Protein AF-A0A520HK46-F1 (afdb_monomer)

Solvent-accessible surface area (backbone atoms only — not comparable to full-atom values): 7027 Å² total; per-residue (Å²): 139,92,82,86,89,85,81,92,68,55,72,67,56,48,52,49,49,52,51,51,19,59,67,40,74,47,51,63,73,54,51,53,44,47,72,74,66,42,94,68,83,64,79,82,59,36,60,66,65,50,49,55,53,50,50,54,52,50,51,49,52,51,52,51,53,51,52,50,54,49,51,53,51,51,53,53,53,39,50,77,68,68,75,55,62,66,68,61,51,51,54,48,51,53,56,50,50,55,50,52,51,53,54,52,51,52,55,51,53,52,54,50,52,52,48,71,72,77,105

Foldseek 3Di:
DPDDDDDDDDPVRVVVLVVVCVQLVHDSVVVVCCVPPVPDDPPSHNLVVVVVVLVVVVVVLVVVVVVLVVVVVVLVVCVVVVNDDPVVSVVVVVVSVVVVVVSVVVVVVSVVVNVVSVD

Sequence (119 aa):
REHLLKAKLTEEEHQQVLTLARQLGITRTELIRSRLLSPHGQVVINTTELLVSLDSIGAELGRSGNNINQLARHANILNKRGILDGEVISAFNLHFTGYLEQHTEIQKIMRQLIRLMTG

pLDDT: mean 79.7, std 9.58, range [47.44, 96.31]

Radius of gyration: 24.96 Å; Cα contacts (8 Å, |Δi|>4): 37; chains: 1; bounding box: 55×29×62 Å

Structure (mmCIF, N/CA/C/O backbone):
data_AF-A0A520HK46-F1
#
_entry.id   AF-A0A520HK46-F1
#
loop_
_atom_site.group_PDB
_atom_site.id
_atom_site.type_symbol
_atom_site.label_atom_id
_atom_site.label_alt_id
_atom_site.label_comp_id
_atom_site.label_asym_id
_atom_site.label_entity_id
_atom_site.label_seq_id
_atom_site.pdbx_PDB_ins_code
_atom_site.Cartn_x
_atom_site.Cartn_y
_atom_site.Cartn_z
_atom_site.occupancy
_atom_site.B_iso_or_equiv
_atom_site.auth_seq_id
_atom_site.auth_comp_id
_atom_site.auth_asym_id
_atom_site.auth_atom_id
_atom_site.pdbx_PDB_model_num
ATOM 1 N N . ARG A 1 1 ? 21.101 14.640 -27.058 1.00 58.34 1 ARG A N 1
ATOM 2 C CA . ARG A 1 1 ? 21.963 13.455 -26.804 1.00 58.34 1 ARG A CA 1
ATOM 3 C C . ARG A 1 1 ? 22.942 13.373 -27.965 1.00 58.34 1 ARG A C 1
ATOM 5 O O . ARG A 1 1 ? 22.459 13.274 -29.081 1.00 58.34 1 ARG A O 1
ATOM 12 N N . GLU A 1 2 ? 24.249 13.470 -27.709 1.00 81.19 2 GLU A N 1
ATOM 13 C CA . GLU A 1 2 ? 25.262 13.727 -28.757 1.00 81.19 2 GLU A CA 1
ATOM 14 C C . GLU A 1 2 ? 26.243 12.565 -28.994 1.00 81.19 2 GLU A C 1
ATOM 16 O O . GLU A 1 2 ? 26.871 12.497 -30.045 1.00 81.19 2 GLU A O 1
ATOM 21 N N . HIS A 1 3 ? 26.328 11.602 -28.069 1.00 82.88 3 HIS A N 1
ATOM 22 C CA . HIS A 1 3 ? 27.244 10.459 -28.161 1.00 82.88 3 HIS A CA 1
ATOM 23 C C . HIS A 1 3 ? 26.492 9.122 -28.211 1.00 82.88 3 HIS A C 1
ATOM 25 O O . HIS A 1 3 ? 25.451 8.958 -27.567 1.00 82.88 3 HIS A O 1
ATOM 31 N N . LEU A 1 4 ? 27.035 8.161 -28.967 1.00 84.88 4 LEU A N 1
ATOM 32 C CA . LEU A 1 4 ? 26.466 6.828 -29.177 1.00 84.88 4 LEU A CA 1
ATOM 33 C C . LEU A 1 4 ? 27.376 5.746 -28.583 1.00 84.88 4 LEU A C 1
ATOM 35 O O . LEU A 1 4 ? 28.569 5.711 -28.871 1.00 84.88 4 LEU A O 1
ATOM 39 N N . LEU A 1 5 ? 26.788 4.827 -27.816 1.00 81.81 5 LEU A N 1
ATOM 40 C CA . LEU A 1 5 ? 27.461 3.652 -27.261 1.00 81.81 5 LEU A CA 1
ATOM 41 C C . LEU A 1 5 ? 27.041 2.401 -28.049 1.00 81.81 5 LEU A C 1
ATOM 43 O O . LEU A 1 5 ? 25.847 2.155 -28.219 1.00 81.81 5 LEU A O 1
ATOM 47 N N . LYS A 1 6 ? 28.012 1.625 -28.547 1.00 87.62 6 LYS A N 1
ATOM 48 C CA . LYS A 1 6 ? 27.786 0.366 -29.278 1.00 87.62 6 LYS A CA 1
ATOM 49 C C . LYS A 1 6 ? 28.530 -0.773 -28.584 1.00 87.62 6 LYS A C 1
ATOM 51 O O . LYS A 1 6 ? 29.700 -0.620 -28.255 1.00 87.62 6 LYS A O 1
ATOM 56 N N . ALA A 1 7 ? 27.868 -1.915 -28.433 1.00 86.50 7 ALA A N 1
ATOM 57 C CA . ALA A 1 7 ? 28.462 -3.163 -27.966 1.00 86.50 7 ALA A CA 1
ATOM 58 C C . ALA A 1 7 ? 28.000 -4.304 -28.880 1.00 86.50 7 ALA A C 1
ATOM 60 O O . ALA A 1 7 ? 26.859 -4.295 -29.346 1.00 86.50 7 ALA A O 1
ATOM 61 N N . LYS A 1 8 ? 28.892 -5.255 -29.168 1.00 92.19 8 LYS A N 1
ATOM 62 C CA . LYS A 1 8 ? 28.517 -6.515 -29.819 1.00 92.19 8 LYS A CA 1
ATOM 63 C C . LYS A 1 8 ? 28.069 -7.484 -28.730 1.00 92.19 8 LYS A C 1
ATOM 65 O O . LYS A 1 8 ? 28.743 -7.576 -27.712 1.00 92.19 8 LYS A O 1
ATOM 70 N N . LEU A 1 9 ? 26.949 -8.155 -28.964 1.00 91.31 9 LEU A N 1
ATOM 71 C CA . LEU A 1 9 ? 26.346 -9.125 -28.054 1.00 91.31 9 LEU A CA 1
ATOM 72 C C . LEU A 1 9 ? 26.227 -10.457 -28.792 1.00 91.31 9 LEU A C 1
ATOM 74 O O . LEU A 1 9 ? 26.021 -10.465 -30.011 1.00 91.31 9 LEU A O 1
ATOM 78 N N . THR A 1 10 ? 26.332 -11.564 -28.070 1.00 96.31 10 THR A N 1
ATOM 79 C CA . THR A 1 10 ? 25.842 -12.859 -28.553 1.00 96.31 10 THR A CA 1
ATOM 80 C C . THR A 1 10 ? 24.310 -12.851 -28.606 1.00 96.31 10 THR A C 1
ATOM 82 O O . THR A 1 10 ? 23.657 -11.976 -28.029 1.00 96.31 10 THR A O 1
ATOM 85 N N . GLU A 1 11 ? 23.709 -13.823 -29.297 1.00 93.81 11 GLU A N 1
ATOM 86 C CA . GLU A 1 11 ? 22.243 -13.938 -29.344 1.00 93.81 11 GLU A CA 1
ATOM 87 C C . GLU A 1 11 ? 21.650 -14.149 -27.940 1.00 93.81 11 GLU A C 1
ATOM 89 O O . GLU A 1 11 ? 20.641 -13.541 -27.586 1.00 93.81 11 GLU A O 1
ATOM 94 N N . GLU A 1 12 ? 22.324 -14.940 -27.100 1.00 94.38 12 GLU A N 1
ATOM 95 C CA . GLU A 1 12 ? 21.919 -15.183 -25.713 1.00 94.38 12 GLU A CA 1
ATOM 96 C C . GLU A 1 12 ? 21.951 -13.898 -24.878 1.00 94.38 12 GLU A C 1
ATOM 98 O O . GLU A 1 12 ? 20.976 -13.576 -24.197 1.00 94.38 12 GLU A O 1
ATOM 103 N N . GLU A 1 13 ? 23.031 -13.120 -24.968 1.00 89.75 13 GLU A N 1
ATOM 104 C CA . GLU A 1 13 ? 23.160 -11.839 -24.265 1.00 89.75 13 GLU A CA 1
ATOM 105 C C . GLU A 1 13 ? 22.109 -10.829 -24.746 1.00 89.75 13 GLU A C 1
ATOM 107 O O . GLU A 1 13 ? 21.486 -10.126 -23.946 1.00 89.75 13 GLU A O 1
ATOM 112 N N . HIS A 1 14 ? 21.855 -10.775 -26.056 1.00 90.81 14 HIS A N 1
ATOM 113 C CA . HIS A 1 14 ? 20.819 -9.918 -26.624 1.00 90.81 14 HIS A CA 1
ATOM 114 C C . HIS A 1 14 ? 19.421 -10.306 -26.115 1.00 90.81 14 HIS A C 1
ATOM 116 O O . HIS A 1 14 ? 18.635 -9.433 -25.725 1.00 90.81 14 HIS A O 1
ATOM 122 N N . GLN A 1 15 ? 19.128 -11.605 -26.043 1.00 92.31 15 GLN A N 1
ATOM 123 C CA . GLN A 1 15 ? 17.859 -12.112 -25.537 1.00 92.31 15 GLN A CA 1
ATOM 124 C C . GLN A 1 15 ? 17.687 -11.854 -24.034 1.00 92.31 15 GLN A C 1
ATOM 126 O O . GLN A 1 15 ? 16.586 -11.510 -23.592 1.00 92.31 15 GLN A O 1
ATOM 131 N N . GLN A 1 16 ? 18.759 -11.944 -23.244 1.00 88.50 16 GLN A N 1
ATOM 132 C CA . GLN A 1 16 ? 18.749 -11.570 -21.827 1.00 88.50 16 GLN A CA 1
ATOM 133 C C . GLN A 1 16 ? 18.415 -10.086 -21.642 1.00 88.50 16 GLN A C 1
ATOM 135 O O . GLN A 1 16 ? 17.542 -9.750 -20.841 1.00 88.50 16 GLN A O 1
ATOM 140 N N . VAL A 1 17 ? 19.036 -9.195 -22.425 1.00 88.06 17 VAL A N 1
ATOM 141 C CA . VAL A 1 17 ? 18.753 -7.749 -22.388 1.00 88.06 17 VAL A CA 1
ATOM 142 C C . VAL A 1 17 ? 17.293 -7.460 -22.744 1.00 88.06 17 VAL A C 1
ATOM 144 O O . VAL A 1 17 ? 16.647 -6.653 -22.075 1.00 88.06 17 VAL A O 1
ATOM 147 N N . LEU A 1 18 ? 16.752 -8.117 -23.774 1.00 88.94 18 LEU A N 1
ATOM 148 C CA . LEU A 1 18 ? 15.349 -7.972 -24.178 1.00 88.94 18 LEU A CA 1
ATOM 149 C C . LEU A 1 18 ? 14.379 -8.468 -23.107 1.00 88.94 18 LEU A C 1
ATOM 151 O O . LEU A 1 18 ? 13.387 -7.799 -22.815 1.00 88.94 18 LEU A O 1
ATOM 155 N N . THR A 1 19 ? 14.668 -9.629 -22.524 1.00 88.94 19 THR A N 1
ATOM 156 C CA . THR A 1 19 ? 13.836 -10.237 -21.484 1.00 88.94 19 THR A CA 1
ATOM 157 C C . THR A 1 19 ? 13.809 -9.353 -20.247 1.00 88.94 19 THR A C 1
ATOM 159 O O . THR A 1 19 ? 12.732 -9.028 -19.755 1.00 88.94 19 THR A O 1
ATOM 162 N N . LEU A 1 20 ? 14.976 -8.883 -19.807 1.00 83.25 20 LEU A N 1
ATOM 163 C CA . LEU A 1 20 ? 15.102 -8.002 -18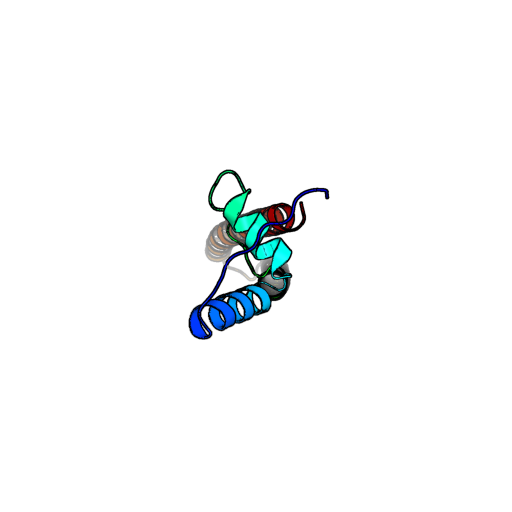.654 1.00 83.25 20 LEU A CA 1
ATOM 164 C C . LEU A 1 20 ? 14.407 -6.655 -18.898 1.00 83.25 20 LEU A C 1
ATOM 166 O O . LEU A 1 20 ? 13.653 -6.193 -18.051 1.00 83.25 20 LEU A O 1
ATOM 170 N N . ALA A 1 21 ? 14.583 -6.045 -20.074 1.00 84.38 21 ALA A N 1
ATOM 171 C CA . ALA A 1 21 ? 13.888 -4.807 -20.433 1.00 84.38 21 ALA A CA 1
ATOM 172 C C . ALA A 1 21 ? 12.358 -4.977 -20.403 1.00 84.38 21 ALA A C 1
ATOM 174 O O . ALA A 1 21 ? 11.653 -4.134 -19.850 1.00 84.38 21 ALA A O 1
ATOM 175 N N . ARG A 1 22 ? 11.849 -6.099 -20.934 1.00 85.19 22 ARG A N 1
ATOM 176 C CA . ARG A 1 22 ? 10.417 -6.430 -20.918 1.00 85.19 22 ARG A CA 1
ATOM 177 C C . ARG A 1 22 ? 9.897 -6.651 -19.499 1.00 85.19 22 ARG A C 1
ATOM 179 O O . ARG A 1 22 ? 8.864 -6.088 -19.161 1.00 85.19 22 ARG A O 1
ATOM 186 N N . GLN A 1 23 ? 10.603 -7.434 -18.684 1.00 79.88 23 GLN A N 1
ATOM 187 C CA . GLN A 1 23 ? 10.232 -7.697 -17.288 1.00 79.88 23 GLN A CA 1
ATOM 188 C C . GLN A 1 23 ? 10.164 -6.416 -16.461 1.00 79.88 23 GLN A C 1
ATOM 190 O O . GLN A 1 23 ? 9.338 -6.309 -15.568 1.00 79.88 23 GLN A O 1
ATOM 195 N N . LEU A 1 24 ? 11.025 -5.450 -16.765 1.00 76.75 24 LEU A N 1
ATOM 196 C CA . LEU A 1 24 ? 11.110 -4.177 -16.060 1.00 76.75 24 LEU A CA 1
ATOM 197 C C . LEU A 1 24 ? 10.193 -3.095 -16.644 1.00 76.75 24 LEU A C 1
ATOM 199 O O . LEU A 1 24 ? 10.115 -2.010 -16.078 1.00 76.75 24 LEU A O 1
ATOM 203 N N . GLY A 1 25 ? 9.523 -3.363 -17.770 1.00 78.44 25 GLY A N 1
ATOM 204 C CA . GLY A 1 25 ? 8.639 -2.405 -18.436 1.00 78.44 25 GLY A CA 1
ATOM 205 C C . GLY A 1 25 ? 9.351 -1.179 -19.025 1.00 78.44 25 GLY A C 1
ATOM 206 O O . GLY A 1 25 ? 8.707 -0.158 -19.243 1.00 78.44 25 GLY A O 1
ATOM 207 N N . ILE A 1 26 ? 10.661 -1.254 -19.283 1.00 81.81 26 ILE A N 1
ATOM 208 C CA . ILE A 1 26 ? 11.472 -0.127 -19.778 1.00 81.81 26 ILE A CA 1
ATOM 209 C C . ILE A 1 26 ? 12.132 -0.440 -21.121 1.00 81.81 26 ILE A C 1
ATOM 211 O O . ILE A 1 26 ? 12.267 -1.593 -21.534 1.00 81.81 26 ILE A O 1
ATOM 215 N N . THR A 1 27 ? 12.596 0.589 -21.829 1.00 85.81 27 THR A N 1
ATOM 216 C CA . THR A 1 27 ? 13.322 0.392 -23.088 1.00 85.81 27 THR A CA 1
ATOM 217 C C . THR A 1 27 ? 14.743 -0.126 -22.850 1.00 85.81 27 THR A C 1
ATOM 219 O O . THR A 1 27 ? 15.379 0.160 -21.835 1.00 85.81 27 THR A O 1
ATOM 222 N N . ARG A 1 28 ? 15.317 -0.817 -23.847 1.00 86.50 28 ARG A N 1
ATOM 223 C CA . ARG A 1 28 ? 16.731 -1.252 -23.823 1.00 86.50 28 ARG A CA 1
ATOM 224 C C . ARG A 1 28 ? 17.691 -0.095 -23.520 1.00 86.50 28 ARG A C 1
ATOM 226 O O . ARG A 1 28 ? 18.643 -0.245 -22.764 1.00 86.50 28 ARG A O 1
ATOM 233 N N . THR A 1 29 ? 17.427 1.076 -24.093 1.00 85.56 29 THR A N 1
ATOM 234 C CA . THR A 1 29 ? 18.265 2.269 -23.926 1.00 85.56 29 THR A CA 1
ATOM 235 C C . THR A 1 29 ? 18.155 2.865 -22.521 1.00 85.56 29 THR A C 1
ATOM 237 O O . THR A 1 29 ? 19.106 3.492 -22.056 1.00 85.56 29 THR A O 1
ATOM 240 N N . GLU A 1 30 ? 17.003 2.735 -21.862 1.00 81.56 30 GLU A N 1
ATOM 241 C CA . GLU A 1 30 ? 16.823 3.109 -20.453 1.00 81.56 30 GLU A CA 1
ATOM 242 C C . GLU A 1 30 ? 17.498 2.106 -19.531 1.00 81.56 30 GLU A C 1
ATOM 244 O O . GLU A 1 30 ? 18.222 2.536 -18.644 1.00 81.56 30 GLU A O 1
ATOM 249 N N . LEU A 1 31 ? 17.365 0.805 -19.803 1.00 85.56 31 LEU A N 1
ATOM 250 C CA . LEU A 1 31 ? 18.034 -0.259 -19.052 1.00 85.56 31 LEU A CA 1
ATOM 251 C C . LEU A 1 31 ? 19.560 -0.098 -19.072 1.00 85.56 31 LEU A C 1
ATOM 253 O O . LEU A 1 31 ? 20.211 -0.180 -18.035 1.00 85.56 31 LEU A O 1
ATOM 257 N N . ILE A 1 32 ? 20.136 0.167 -20.248 1.00 84.81 32 ILE A N 1
ATOM 258 C CA . ILE A 1 32 ? 21.582 0.379 -20.396 1.00 84.81 32 ILE A CA 1
ATOM 259 C C . ILE A 1 32 ? 22.020 1.636 -19.637 1.00 84.81 32 ILE A C 1
ATOM 261 O O . ILE A 1 32 ? 23.035 1.617 -18.946 1.00 84.81 32 ILE A O 1
ATOM 265 N N . ARG A 1 33 ? 21.260 2.733 -19.729 1.00 81.38 33 ARG A N 1
ATOM 266 C CA . ARG A 1 33 ? 21.618 3.978 -19.036 1.00 81.38 33 ARG A CA 1
ATOM 267 C C . ARG A 1 33 ? 21.449 3.881 -17.524 1.00 81.38 33 ARG A C 1
ATOM 269 O O . ARG A 1 33 ? 22.335 4.353 -16.826 1.00 81.38 33 ARG A O 1
ATOM 276 N N . SER A 1 34 ? 20.388 3.255 -17.020 1.00 77.88 34 SER A N 1
ATOM 277 C CA . SER A 1 34 ? 20.206 3.060 -15.577 1.00 77.88 34 SER A CA 1
ATOM 278 C C . SER A 1 34 ? 21.285 2.146 -15.000 1.00 77.88 34 SER A C 1
ATOM 280 O O . SER A 1 34 ? 21.856 2.444 -13.958 1.00 77.88 34 SER A O 1
ATOM 282 N N . ARG A 1 35 ? 21.661 1.074 -15.705 1.00 80.06 35 ARG A N 1
ATOM 283 C CA . ARG A 1 35 ? 22.733 0.177 -15.251 1.00 80.06 35 ARG A CA 1
ATOM 284 C C . ARG A 1 35 ? 24.125 0.809 -15.288 1.00 80.06 35 ARG A C 1
ATOM 286 O O . ARG A 1 35 ? 24.921 0.502 -14.410 1.00 80.06 35 ARG A O 1
ATOM 293 N N . LEU A 1 36 ? 24.427 1.646 -16.285 1.00 78.19 36 LEU A N 1
ATOM 294 C CA . LEU A 1 36 ? 25.768 2.221 -16.470 1.00 78.19 36 LEU A CA 1
ATOM 295 C C . LEU A 1 36 ? 25.981 3.572 -15.777 1.00 78.19 36 LEU A C 1
ATOM 297 O O . LEU A 1 36 ? 27.122 3.912 -15.481 1.00 78.19 36 LEU A O 1
ATOM 301 N N . LEU A 1 37 ? 24.925 4.366 -15.578 1.00 76.69 37 LEU A N 1
ATOM 302 C CA . LEU A 1 37 ? 25.038 5.760 -15.131 1.00 76.69 37 LEU A CA 1
ATOM 303 C C . LEU A 1 37 ? 24.381 6.030 -13.772 1.00 76.69 37 LEU A C 1
ATOM 305 O O . LEU A 1 37 ? 24.595 7.110 -13.223 1.00 76.69 37 LEU A O 1
ATOM 309 N N . SER A 1 38 ? 23.590 5.106 -13.215 1.00 66.81 38 SER A N 1
ATOM 310 C CA . SER A 1 38 ? 23.018 5.318 -11.881 1.00 66.81 38 SER A CA 1
ATOM 311 C C . SER A 1 38 ? 24.108 5.141 -10.813 1.00 66.81 38 SER A C 1
ATOM 313 O O . SER A 1 38 ? 24.721 4.074 -10.762 1.00 66.81 38 SER A O 1
ATOM 315 N N . PRO A 1 39 ? 24.349 6.136 -9.931 1.00 52.19 39 PRO A N 1
ATOM 316 C CA . PRO A 1 39 ? 25.525 6.150 -9.059 1.00 52.19 39 PRO A CA 1
ATOM 317 C C . PRO A 1 39 ? 25.656 4.959 -8.106 1.00 52.19 39 PRO A C 1
ATOM 319 O O . PRO A 1 39 ? 26.761 4.667 -7.682 1.00 52.19 39 PRO A O 1
ATOM 322 N N . HIS A 1 40 ? 24.576 4.263 -7.758 1.00 47.44 40 HIS A N 1
ATOM 323 C CA . HIS A 1 40 ? 24.616 3.099 -6.874 1.00 47.44 40 HIS A CA 1
ATOM 324 C C . HIS A 1 40 ? 23.467 2.156 -7.240 1.00 47.44 40 HIS A C 1
ATOM 326 O O . HIS A 1 40 ? 22.340 2.391 -6.818 1.00 47.44 40 HIS A O 1
ATOM 332 N N . GLY A 1 41 ? 23.740 1.125 -8.051 1.00 50.69 41 GLY A N 1
ATOM 333 C CA . GLY A 1 41 ? 22.930 -0.100 -8.159 1.00 50.69 41 GLY A CA 1
ATOM 334 C C . GLY A 1 41 ? 21.410 0.079 -8.125 1.00 50.69 41 GLY A C 1
ATOM 335 O O . GLY A 1 41 ? 20.744 -0.652 -7.397 1.00 50.69 41 GLY A O 1
ATOM 336 N N . GLN A 1 42 ? 20.869 1.057 -8.860 1.00 52.41 42 GLN A N 1
ATOM 337 C CA . GLN A 1 42 ? 19.447 1.383 -8.798 1.00 52.41 42 GLN A CA 1
ATOM 338 C C . GLN A 1 42 ? 18.657 0.146 -9.228 1.00 52.41 42 GLN A C 1
ATOM 340 O O . GLN A 1 42 ? 18.751 -0.299 -10.376 1.00 52.41 42 GLN A O 1
ATOM 345 N N . VAL A 1 43 ? 17.951 -0.459 -8.270 1.00 53.78 43 VAL A N 1
ATOM 346 C CA . VAL A 1 43 ? 17.114 -1.628 -8.513 1.00 53.78 43 VAL A CA 1
ATOM 347 C C . VAL A 1 43 ? 16.040 -1.169 -9.482 1.00 53.78 43 VAL A C 1
ATOM 349 O O . VAL A 1 43 ? 15.159 -0.389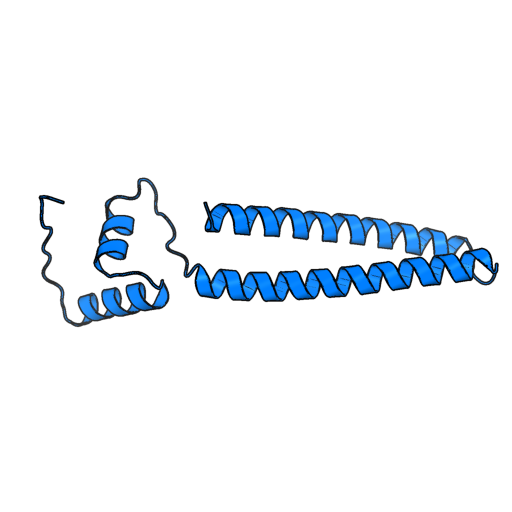 -9.128 1.00 53.78 43 VAL A O 1
ATOM 352 N N . VAL A 1 44 ? 16.148 -1.602 -10.733 1.00 55.28 44 VAL A N 1
ATOM 353 C CA . VAL A 1 44 ? 15.048 -1.434 -11.667 1.00 55.28 44 VAL A CA 1
ATOM 354 C C . VAL A 1 44 ? 13.993 -2.428 -11.202 1.00 55.28 44 VAL A C 1
ATOM 356 O O . VAL A 1 44 ? 14.218 -3.635 -11.240 1.00 55.28 44 VAL A O 1
ATOM 359 N N . ILE A 1 45 ? 12.898 -1.916 -10.661 1.00 61.97 45 ILE A N 1
ATOM 360 C CA . ILE A 1 45 ? 11.745 -2.702 -10.232 1.00 61.97 45 ILE A CA 1
ATOM 361 C C . ILE A 1 45 ? 10.678 -2.510 -11.303 1.00 61.97 45 ILE A C 1
ATOM 363 O O . ILE A 1 45 ? 10.511 -1.394 -11.798 1.00 61.97 45 ILE A O 1
ATOM 367 N N . ASN A 1 46 ? 9.946 -3.569 -11.654 1.00 68.62 46 ASN A N 1
ATOM 368 C CA . ASN A 1 46 ? 8.703 -3.409 -12.400 1.00 68.62 46 ASN A CA 1
ATOM 369 C C . ASN A 1 46 ? 7.704 -2.662 -11.507 1.00 68.62 46 ASN A C 1
ATOM 371 O O . ASN A 1 46 ? 6.989 -3.252 -10.696 1.00 68.62 46 ASN A O 1
ATOM 375 N N . THR A 1 47 ? 7.701 -1.339 -11.618 1.00 68.94 47 THR A N 1
ATOM 376 C CA . THR A 1 47 ? 6.865 -0.460 -10.804 1.00 68.94 47 THR A CA 1
ATOM 377 C C . THR A 1 47 ? 5.386 -0.718 -11.045 1.00 68.94 47 THR A C 1
ATOM 379 O O . THR A 1 47 ? 4.604 -0.558 -10.120 1.00 68.94 47 THR A O 1
ATOM 382 N N . THR A 1 48 ? 4.995 -1.183 -12.235 1.00 71.06 48 THR A N 1
ATOM 383 C CA . THR A 1 48 ? 3.588 -1.454 -12.559 1.00 71.06 48 THR A CA 1
ATOM 384 C C . THR A 1 48 ? 3.070 -2.682 -11.812 1.00 71.06 48 THR A C 1
ATOM 386 O O . THR A 1 48 ? 2.064 -2.587 -11.115 1.00 71.06 48 THR A O 1
ATOM 389 N N . GLU A 1 49 ? 3.767 -3.818 -11.888 1.00 71.06 49 GLU A N 1
ATOM 390 C CA . GLU A 1 49 ? 3.369 -5.036 -11.161 1.00 71.06 49 GLU A CA 1
ATOM 391 C C . GLU A 1 49 ? 3.440 -4.853 -9.642 1.00 71.06 49 GLU A C 1
ATOM 393 O O . GLU A 1 49 ? 2.573 -5.335 -8.904 1.00 71.06 49 GLU A O 1
ATOM 398 N N . LEU A 1 50 ? 4.444 -4.109 -9.168 1.00 74.62 50 LEU A N 1
ATOM 399 C CA . LEU A 1 50 ? 4.556 -3.780 -7.755 1.00 74.62 50 LEU A CA 1
ATOM 400 C C . LEU A 1 50 ? 3.396 -2.884 -7.298 1.00 74.62 50 LEU A C 1
ATOM 402 O O . LEU A 1 50 ? 2.789 -3.184 -6.275 1.00 74.62 50 LEU A O 1
ATOM 406 N N . LEU A 1 51 ? 3.032 -1.842 -8.055 1.00 75.44 51 LEU A N 1
ATOM 407 C CA . LEU A 1 51 ? 1.883 -0.987 -7.727 1.00 75.44 51 LEU A CA 1
ATOM 408 C C . LEU A 1 51 ? 0.576 -1.783 -7.680 1.00 75.44 51 LEU A C 1
ATOM 410 O O . LEU A 1 51 ? -0.174 -1.641 -6.722 1.00 75.44 51 LEU A O 1
ATOM 414 N N . VAL A 1 52 ? 0.337 -2.679 -8.643 1.00 80.06 52 VAL A N 1
ATOM 415 C CA . VAL A 1 52 ? -0.852 -3.551 -8.643 1.00 80.06 52 VAL A CA 1
ATOM 416 C C . VAL A 1 52 ? -0.893 -4.438 -7.394 1.00 80.06 52 VAL A C 1
ATOM 418 O O . VAL A 1 52 ? -1.937 -4.578 -6.754 1.00 80.06 52 VAL A O 1
ATOM 421 N N . SER A 1 53 ? 0.250 -5.010 -7.012 1.00 78.56 53 SER A N 1
ATOM 422 C CA . SER A 1 53 ? 0.353 -5.839 -5.806 1.00 78.56 53 SER A CA 1
ATOM 423 C C . SER A 1 53 ? 0.102 -5.021 -4.532 1.00 78.56 53 SER A C 1
ATOM 425 O O . SER A 1 53 ? -0.612 -5.468 -3.633 1.00 78.56 53 SER A O 1
ATOM 427 N N . LEU A 1 54 ? 0.641 -3.800 -4.464 1.00 81.06 54 LEU A N 1
ATOM 428 C CA . LEU A 1 54 ? 0.449 -2.886 -3.337 1.00 81.06 54 LEU A CA 1
ATOM 429 C C . LEU A 1 54 ? -1.002 -2.393 -3.228 1.00 81.06 54 LEU A C 1
ATOM 431 O O . LEU A 1 54 ? -1.514 -2.299 -2.113 1.00 81.06 54 LEU A O 1
ATOM 435 N N . ASP A 1 55 ? -1.682 -2.139 -4.347 1.00 80.00 55 ASP A N 1
ATOM 436 C CA . ASP A 1 55 ? -3.098 -1.750 -4.373 1.00 80.00 55 ASP A CA 1
ATOM 437 C C . ASP A 1 55 ? -3.998 -2.858 -3.811 1.00 80.00 55 ASP A C 1
ATOM 439 O O . ASP A 1 55 ? -4.890 -2.581 -3.004 1.00 80.00 55 ASP A O 1
ATOM 443 N N . SER A 1 56 ? -3.730 -4.123 -4.158 1.00 81.06 56 SER A N 1
ATOM 444 C CA . SER A 1 56 ? -4.454 -5.274 -3.597 1.00 81.06 56 SER A CA 1
ATOM 445 C C . SER A 1 56 ? -4.308 -5.347 -2.073 1.00 81.06 56 SER A C 1
ATOM 447 O O . SER A 1 56 ? -5.297 -5.500 -1.351 1.00 81.06 56 SER A O 1
ATOM 449 N N . ILE A 1 57 ? -3.081 -5.179 -1.572 1.00 82.75 57 ILE A N 1
ATOM 450 C CA . ILE A 1 57 ? -2.791 -5.152 -0.131 1.00 82.75 57 ILE A CA 1
ATOM 451 C C . ILE A 1 57 ? -3.495 -3.960 0.534 1.00 82.75 57 ILE A C 1
ATOM 453 O O . ILE A 1 57 ? -4.112 -4.101 1.591 1.00 82.75 57 ILE A O 1
ATOM 457 N N . GLY A 1 58 ? -3.457 -2.781 -0.092 1.00 83.19 58 GLY A N 1
ATOM 458 C CA . GLY A 1 58 ? -4.138 -1.581 0.390 1.00 83.19 58 GLY A CA 1
ATOM 459 C C . GLY A 1 58 ? -5.653 -1.768 0.511 1.00 83.19 58 GLY A C 1
ATOM 460 O O . GLY A 1 58 ? -6.245 -1.388 1.526 1.00 83.19 58 GLY A O 1
ATOM 461 N N . ALA A 1 59 ? -6.278 -2.411 -0.477 1.00 84.75 59 ALA A N 1
ATOM 462 C CA . ALA A 1 59 ? -7.702 -2.730 -0.459 1.00 84.75 59 ALA A CA 1
ATOM 463 C C . ALA A 1 59 ? -8.063 -3.695 0.684 1.00 84.75 59 ALA A C 1
ATOM 465 O O . ALA A 1 59 ? -9.056 -3.484 1.386 1.00 84.75 59 ALA A O 1
ATOM 466 N N . GLU A 1 60 ? -7.250 -4.726 0.923 1.00 84.06 60 GLU A N 1
ATOM 467 C CA . GLU A 1 60 ? -7.432 -5.641 2.055 1.00 84.06 60 GLU A CA 1
ATOM 468 C C . GLU A 1 60 ? -7.283 -4.952 3.406 1.00 84.06 60 GLU A C 1
ATOM 470 O O . GLU A 1 60 ? -8.125 -5.147 4.287 1.00 84.06 60 GLU A O 1
ATOM 475 N N . LEU A 1 61 ? -6.288 -4.078 3.554 1.00 84.81 61 LEU A N 1
ATOM 476 C CA . LEU A 1 61 ? -6.128 -3.270 4.758 1.00 84.81 61 LEU A CA 1
ATOM 477 C C . LEU A 1 61 ? -7.346 -2.368 4.987 1.00 84.81 61 LEU A C 1
ATOM 479 O O . LEU A 1 61 ? -7.815 -2.271 6.121 1.00 84.81 61 LEU A O 1
ATOM 483 N N . GLY A 1 62 ? -7.897 -1.756 3.936 1.00 83.62 62 GLY A N 1
ATOM 484 C CA . GLY A 1 62 ? -9.126 -0.961 4.017 1.00 8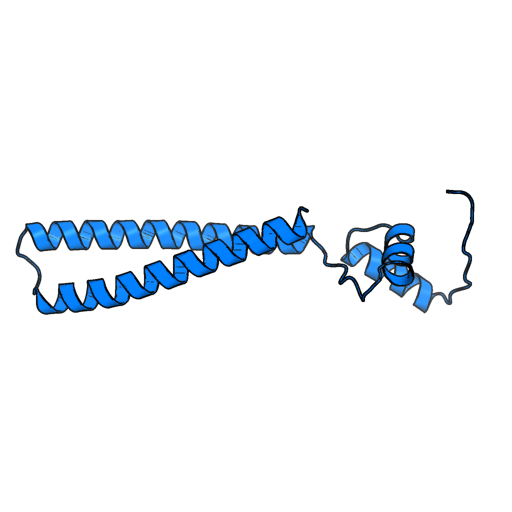3.62 62 GLY A CA 1
ATOM 485 C C . GLY A 1 62 ? -10.338 -1.781 4.472 1.00 83.62 62 GLY A C 1
ATOM 486 O O . GLY A 1 62 ? -11.074 -1.361 5.368 1.00 83.62 62 GLY A O 1
ATOM 487 N N . ARG A 1 63 ? -10.519 -2.988 3.919 1.00 86.19 63 ARG A N 1
ATOM 488 C CA . ARG A 1 63 ? -11.576 -3.923 4.347 1.00 86.19 63 ARG A CA 1
ATOM 489 C C . ARG A 1 63 ? -11.403 -4.349 5.804 1.00 86.19 63 ARG A C 1
ATOM 491 O O . ARG A 1 63 ? -12.374 -4.318 6.557 1.00 86.19 63 ARG A O 1
ATOM 498 N N . SER A 1 64 ? -10.178 -4.676 6.212 1.00 82.00 64 SER A N 1
ATOM 499 C CA . SER A 1 64 ? -9.871 -5.025 7.601 1.00 82.00 64 SER A CA 1
ATOM 500 C C . SER A 1 64 ? -10.211 -3.872 8.552 1.00 82.00 64 SER A C 1
ATOM 502 O O . SER A 1 64 ? -10.944 -4.067 9.520 1.00 82.00 64 SER A O 1
ATOM 504 N N . GLY A 1 65 ? -9.802 -2.644 8.209 1.00 82.88 65 GLY A N 1
ATOM 505 C CA . GLY A 1 65 ? -10.132 -1.425 8.956 1.00 82.88 65 GLY A CA 1
ATOM 506 C C . GLY A 1 65 ? -11.637 -1.224 9.154 1.00 82.88 65 GLY A C 1
ATOM 507 O O . GLY A 1 65 ? -12.088 -0.899 10.252 1.00 82.88 65 GLY A O 1
ATOM 508 N N . ASN A 1 66 ? -12.439 -1.479 8.119 1.00 83.94 66 ASN A N 1
ATOM 509 C CA . ASN A 1 66 ? -13.896 -1.402 8.223 1.00 83.94 66 ASN A CA 1
ATOM 510 C C . ASN A 1 66 ? -14.477 -2.465 9.166 1.00 83.94 66 ASN A C 1
ATOM 512 O O . ASN A 1 66 ? -15.350 -2.139 9.973 1.00 83.94 66 ASN A O 1
ATOM 516 N N . ASN A 1 67 ? -13.990 -3.706 9.102 1.00 81.81 67 ASN A N 1
A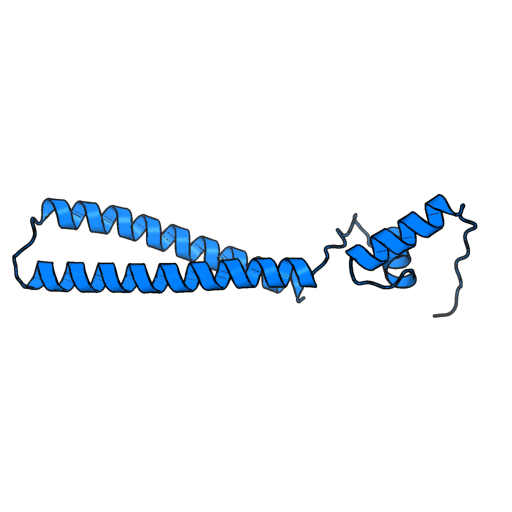TOM 517 C CA . ASN A 1 67 ? -14.447 -4.795 9.972 1.00 81.81 67 ASN A CA 1
ATOM 518 C C . ASN A 1 67 ? -14.134 -4.508 11.444 1.00 81.81 67 ASN A C 1
ATOM 520 O O . ASN A 1 67 ? -14.991 -4.650 12.311 1.00 81.81 67 ASN A O 1
ATOM 524 N N . ILE A 1 68 ? -12.928 -4.020 11.712 1.00 82.81 68 ILE A N 1
ATOM 525 C CA . ILE A 1 68 ? -12.471 -3.538 13.020 1.00 82.81 68 ILE A CA 1
ATOM 526 C C . ILE A 1 68 ? -13.428 -2.477 13.550 1.00 82.81 68 ILE A C 1
ATOM 528 O O . ILE A 1 68 ? -13.971 -2.609 14.644 1.00 82.81 68 ILE A O 1
ATOM 532 N N . ASN A 1 69 ? -13.729 -1.464 12.743 1.00 82.94 69 ASN A N 1
ATOM 533 C CA . ASN A 1 69 ? -14.617 -0.388 13.163 1.00 82.94 69 ASN A CA 1
ATOM 534 C C . ASN A 1 69 ? -16.039 -0.895 13.486 1.00 82.94 69 ASN A C 1
ATOM 536 O O . ASN A 1 69 ? -16.687 -0.396 14.407 1.00 82.94 69 ASN A O 1
ATOM 540 N N . GLN A 1 70 ? -16.525 -1.911 12.764 1.00 85.44 70 GLN A N 1
ATOM 541 C CA . GLN A 1 70 ? -17.801 -2.568 13.065 1.00 85.44 70 GLN A C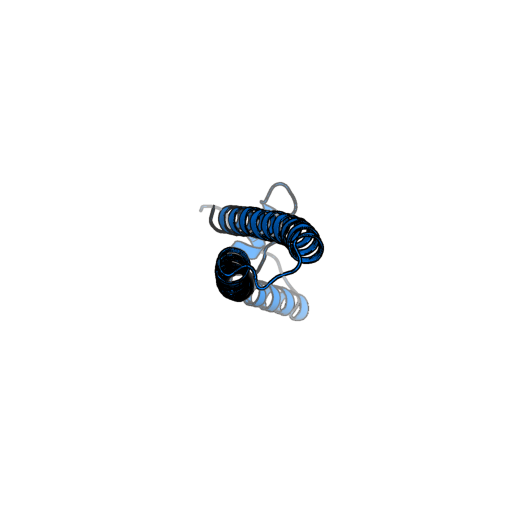A 1
ATOM 542 C C . GLN A 1 70 ? -17.753 -3.342 14.386 1.00 85.44 70 GLN A C 1
ATOM 544 O O . GLN A 1 70 ? -18.661 -3.187 15.204 1.00 85.44 70 GLN A O 1
ATOM 549 N N . LEU A 1 71 ? -16.687 -4.111 14.630 1.00 83.44 71 LEU A N 1
ATOM 550 C CA . LEU A 1 71 ? -16.483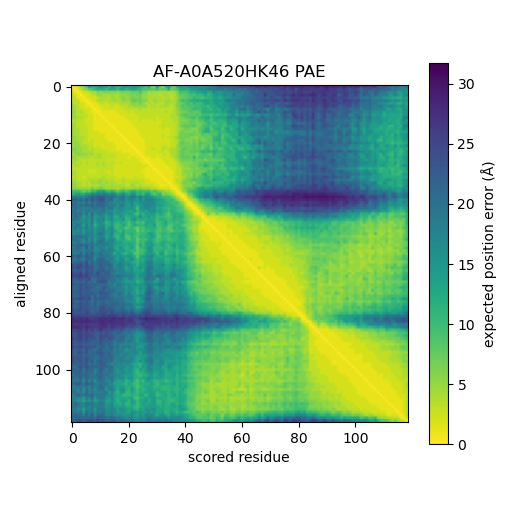 -4.835 15.888 1.00 83.44 71 LEU A CA 1
ATOM 551 C C . LEU A 1 71 ? -16.440 -3.875 17.082 1.00 83.44 71 LEU A C 1
ATOM 553 O O . LEU A 1 71 ? -17.143 -4.095 18.066 1.00 83.44 71 LEU A O 1
ATOM 557 N N . ALA A 1 72 ? -15.712 -2.762 16.965 1.00 81.88 72 ALA A N 1
ATOM 558 C CA . ALA A 1 72 ? -15.651 -1.730 17.999 1.00 81.88 72 ALA A CA 1
ATOM 559 C C . ALA A 1 72 ? -17.028 -1.119 18.294 1.00 81.88 72 ALA A C 1
ATOM 561 O O . ALA A 1 72 ? -17.416 -0.957 19.452 1.00 81.88 72 ALA A O 1
ATOM 562 N N . ARG A 1 73 ? -17.806 -0.794 17.252 1.00 84.12 73 ARG A N 1
ATOM 563 C CA . ARG A 1 73 ? -19.174 -0.276 17.421 1.00 84.12 73 ARG A CA 1
ATOM 564 C C . ARG A 1 73 ? -20.076 -1.293 18.105 1.00 84.12 73 ARG A C 1
ATOM 566 O O . ARG A 1 73 ? -20.818 -0.918 19.009 1.00 84.12 73 ARG A O 1
ATOM 573 N N . HIS A 1 74 ? -20.005 -2.556 17.697 1.00 82.38 74 HIS A N 1
ATOM 574 C CA . HIS A 1 74 ? -20.811 -3.622 18.278 1.00 82.38 74 HIS A CA 1
ATOM 575 C C . HIS A 1 74 ? -20.472 -3.841 19.758 1.00 82.38 74 HIS A C 1
ATOM 577 O O . HIS A 1 74 ? -21.372 -3.832 20.597 1.00 82.38 74 HIS A O 1
ATOM 583 N N . ALA A 1 75 ? -19.183 -3.921 20.099 1.00 79.25 75 ALA A N 1
ATOM 584 C CA . ALA A 1 75 ? -18.719 -4.017 21.482 1.00 79.25 75 ALA A CA 1
ATOM 585 C C . ALA A 1 75 ? -19.206 -2.827 22.329 1.00 79.25 75 ALA A C 1
ATOM 587 O O . ALA A 1 75 ? -19.754 -3.018 23.414 1.00 79.25 75 ALA A O 1
ATOM 588 N N . ASN A 1 76 ? -19.119 -1.603 21.798 1.00 80.12 76 ASN A N 1
ATOM 589 C CA . ASN A 1 76 ? -19.619 -0.403 22.473 1.00 80.12 76 ASN A CA 1
ATOM 590 C C . ASN A 1 76 ? -21.139 -0.423 22.702 1.00 80.12 76 ASN A C 1
ATOM 592 O O . ASN A 1 76 ? -21.608 0.031 23.747 1.00 80.12 76 ASN A O 1
ATOM 596 N N . ILE A 1 77 ? -21.923 -0.933 21.746 1.00 84.38 77 ILE A N 1
ATOM 597 C CA . ILE A 1 77 ? -23.380 -1.080 21.895 1.00 84.38 77 ILE A CA 1
ATOM 598 C C . ILE A 1 77 ? -23.702 -2.069 23.014 1.00 84.38 77 ILE A C 1
ATOM 600 O O . ILE A 1 77 ? -24.561 -1.786 23.848 1.00 84.38 77 ILE A O 1
ATOM 604 N N . LEU A 1 78 ? -23.024 -3.214 23.043 1.00 81.06 78 LEU A N 1
ATOM 605 C CA . LEU A 1 78 ? -23.275 -4.234 24.053 1.00 81.06 78 LEU A CA 1
ATOM 606 C C . LEU A 1 78 ? -22.840 -3.787 25.458 1.00 81.06 78 LEU A C 1
ATOM 608 O O . LEU A 1 78 ? -23.571 -4.034 26.416 1.00 81.06 78 LEU A O 1
ATOM 612 N N . ASN A 1 79 ? -21.723 -3.057 25.571 1.00 79.88 79 ASN A N 1
ATOM 613 C CA . ASN A 1 79 ? -21.281 -2.429 26.820 1.00 79.88 79 ASN A CA 1
ATOM 614 C C . ASN A 1 79 ? -22.348 -1.472 27.379 1.00 79.88 79 ASN A C 1
ATOM 616 O O . ASN A 1 79 ? -22.752 -1.574 28.532 1.00 79.88 79 ASN A O 1
ATOM 620 N N . LYS A 1 80 ? -22.891 -0.589 26.527 1.00 81.12 80 LYS A N 1
ATOM 621 C CA . LYS A 1 80 ? -23.960 0.356 26.906 1.00 81.12 80 LYS A CA 1
ATOM 622 C C . LYS A 1 80 ? -25.251 -0.324 27.362 1.00 81.12 80 LYS A C 1
ATOM 624 O O . LYS A 1 80 ? -26.034 0.294 28.073 1.00 81.12 80 LYS A O 1
ATOM 629 N N . ARG A 1 81 ? -25.495 -1.564 26.933 1.00 83.69 81 ARG A N 1
ATOM 630 C CA . ARG A 1 81 ? -26.655 -2.362 27.352 1.00 83.69 81 ARG A CA 1
ATOM 631 C C . ARG A 1 81 ? -26.405 -3.153 28.642 1.00 83.69 81 ARG A C 1
ATOM 633 O O . ARG A 1 81 ? -27.328 -3.808 29.107 1.00 83.69 81 ARG A O 1
ATOM 640 N N . GLY A 1 82 ? -25.192 -3.111 29.202 1.00 76.06 82 GLY A N 1
ATOM 641 C CA . GLY A 1 82 ? -24.823 -3.849 30.415 1.00 76.06 82 GLY A CA 1
ATOM 642 C C . GLY A 1 82 ? -24.774 -5.369 30.228 1.00 76.06 82 GLY A C 1
ATOM 643 O O . GLY A 1 82 ? -24.892 -6.103 31.200 1.00 76.06 82 GLY A O 1
ATOM 644 N N . ILE A 1 83 ? -24.657 -5.845 28.982 1.00 73.56 83 ILE A N 1
ATOM 645 C CA . ILE A 1 83 ? -24.758 -7.277 28.638 1.00 73.56 83 ILE A CA 1
ATOM 646 C C . ILE A 1 83 ? -23.391 -7.978 28.717 1.00 73.56 83 ILE A C 1
ATOM 648 O O . ILE A 1 83 ? -23.329 -9.202 28.764 1.00 73.56 83 ILE A O 1
ATOM 652 N N . LEU A 1 84 ? -22.288 -7.224 28.718 1.00 68.00 84 LEU A N 1
ATOM 653 C CA . LEU A 1 84 ? -20.939 -7.784 28.684 1.00 68.00 84 LEU A CA 1
ATOM 654 C C . LEU A 1 84 ? -20.214 -7.673 30.022 1.00 68.00 84 LEU A C 1
ATOM 656 O O . LEU A 1 84 ? -20.289 -6.653 30.704 1.00 68.00 84 LEU A O 1
ATOM 660 N N . ASP A 1 85 ? -19.448 -8.719 30.315 1.00 77.88 85 ASP A N 1
ATOM 661 C CA . ASP A 1 85 ? -18.469 -8.756 31.391 1.00 77.88 85 ASP A CA 1
ATOM 662 C C . ASP A 1 85 ? -17.370 -7.703 31.153 1.00 77.88 85 ASP A C 1
ATOM 664 O O . ASP A 1 85 ? -16.729 -7.662 30.094 1.00 77.88 85 ASP A O 1
ATOM 668 N N . GLY A 1 86 ? -17.181 -6.823 32.138 1.00 74.81 86 GLY A N 1
ATOM 669 C CA . GLY A 1 86 ? -16.255 -5.696 32.062 1.00 74.81 86 GLY A CA 1
ATOM 670 C C . GLY A 1 86 ? -14.795 -6.122 31.914 1.00 74.81 86 GLY A C 1
ATOM 671 O O . GLY A 1 86 ? -14.027 -5.426 31.247 1.00 74.81 86 GLY A O 1
ATOM 672 N N . GLU A 1 87 ? -14.412 -7.276 32.465 1.00 78.50 87 GLU A N 1
ATOM 673 C CA . GLU A 1 87 ? -13.036 -7.777 32.385 1.00 78.50 87 GLU A CA 1
ATOM 674 C C . GLU A 1 87 ? -12.704 -8.247 30.959 1.00 78.50 87 GLU A C 1
ATOM 676 O O . GLU A 1 87 ? -11.671 -7.881 30.389 1.00 78.50 87 GLU A O 1
ATOM 681 N N . VAL A 1 88 ? -13.653 -8.942 30.322 1.00 75.94 88 VAL A N 1
ATOM 682 C CA . VAL A 1 88 ? -13.555 -9.396 28.926 1.00 75.94 88 VAL A CA 1
ATOM 683 C C . VAL A 1 88 ? -13.493 -8.213 27.955 1.00 75.94 88 VAL A C 1
ATOM 685 O O . VAL A 1 88 ? -12.701 -8.232 27.010 1.00 75.94 88 VAL A O 1
ATOM 688 N N . ILE A 1 89 ? -14.273 -7.150 28.191 1.00 79.56 89 ILE A N 1
ATOM 689 C CA . ILE A 1 89 ? -14.208 -5.924 27.376 1.00 79.56 89 ILE A CA 1
ATOM 690 C C . ILE A 1 89 ? -12.849 -5.243 27.499 1.00 79.56 89 ILE A C 1
ATOM 692 O O . ILE A 1 89 ? -12.299 -4.793 26.493 1.00 79.56 89 ILE A O 1
ATOM 696 N N . SER A 1 90 ? -12.307 -5.152 28.712 1.00 79.88 90 SER A N 1
ATOM 697 C CA . SER A 1 90 ? -11.010 -4.514 28.935 1.00 79.88 90 SER A CA 1
ATOM 698 C C . SER A 1 90 ? -9.892 -5.253 28.197 1.00 79.88 90 SER A C 1
ATOM 700 O O . SER A 1 90 ? -9.109 -4.627 27.479 1.00 79.88 90 SER A O 1
ATOM 702 N N . ALA A 1 91 ? -9.87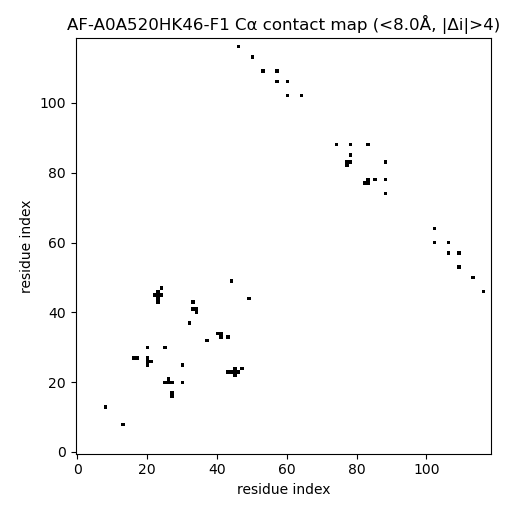0 -6.587 28.285 1.00 79.56 91 ALA A N 1
ATOM 703 C CA . ALA A 1 91 ? -8.914 -7.417 27.555 1.00 79.56 91 ALA A CA 1
ATOM 704 C C . ALA A 1 91 ? -9.073 -7.277 26.031 1.00 79.56 91 ALA A C 1
ATOM 706 O O . ALA A 1 91 ? -8.086 -7.104 25.311 1.00 79.56 91 ALA A O 1
ATOM 707 N N . PHE A 1 92 ? -10.313 -7.280 25.532 1.00 81.69 92 PHE A N 1
ATOM 708 C CA . PHE A 1 92 ? -10.589 -7.061 24.113 1.00 81.69 92 PHE A CA 1
ATOM 709 C C . PHE A 1 92 ? -10.071 -5.699 23.639 1.00 81.69 92 PHE A C 1
ATOM 711 O O . PHE A 1 92 ? -9.346 -5.634 22.648 1.00 81.69 92 PHE A O 1
ATOM 718 N N . ASN A 1 93 ? -10.389 -4.619 24.356 1.00 82.19 93 ASN A N 1
ATOM 719 C CA . ASN A 1 93 ? -9.961 -3.267 23.999 1.00 82.19 93 ASN A CA 1
ATOM 720 C C . ASN A 1 93 ? -8.435 -3.132 23.977 1.00 82.19 93 ASN A C 1
ATOM 722 O O . ASN A 1 93 ? -7.905 -2.448 23.100 1.00 82.19 93 ASN A O 1
ATOM 726 N N . LEU A 1 94 ? -7.727 -3.804 24.889 1.00 84.00 94 LEU A N 1
ATOM 727 C CA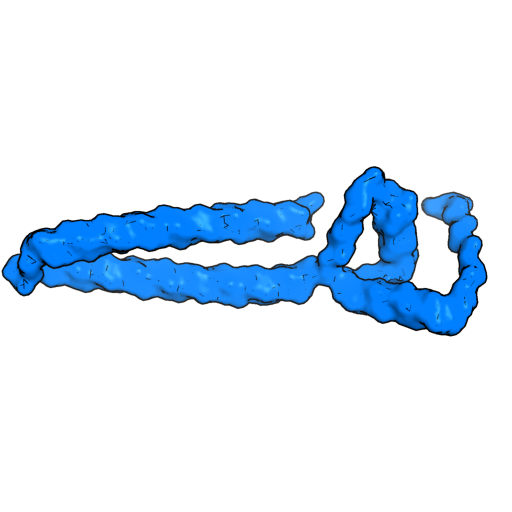 . LEU A 1 94 ? -6.266 -3.813 24.911 1.00 84.00 94 LEU A CA 1
ATOM 728 C C . LEU A 1 94 ? -5.691 -4.441 23.633 1.00 84.00 94 LEU A C 1
ATOM 730 O O . LEU A 1 94 ? -4.903 -3.806 22.931 1.00 84.00 94 LEU A O 1
ATOM 734 N N . HIS A 1 95 ? -6.124 -5.657 23.286 1.00 82.62 95 HIS A N 1
ATOM 735 C CA . HIS A 1 95 ? -5.668 -6.336 22.067 1.00 82.62 95 HIS A CA 1
ATOM 736 C C . HIS A 1 95 ? -6.060 -5.575 20.800 1.00 82.62 95 HIS A C 1
ATOM 738 O O . HIS A 1 95 ? -5.277 -5.468 19.856 1.00 82.62 95 HIS A O 1
ATOM 744 N N . PHE A 1 96 ? -7.264 -5.014 20.794 1.00 84.38 96 PHE A N 1
ATOM 745 C CA . PHE A 1 96 ? -7.794 -4.250 19.679 1.00 84.38 96 PHE A CA 1
ATOM 746 C C . PHE A 1 96 ? -7.026 -2.943 19.448 1.00 84.38 96 PHE A C 1
ATOM 748 O O . PHE A 1 96 ? -6.756 -2.583 18.303 1.00 84.38 96 PHE A O 1
ATOM 755 N N . THR A 1 97 ? -6.606 -2.271 20.521 1.00 85.06 97 THR A N 1
ATOM 756 C CA . THR A 1 97 ? -5.740 -1.087 20.439 1.00 85.06 97 THR A CA 1
ATOM 757 C C . THR A 1 97 ? -4.391 -1.443 19.817 1.00 85.06 97 THR A C 1
ATOM 759 O O . THR A 1 97 ? -3.982 -0.798 18.855 1.00 85.06 97 THR A O 1
ATOM 762 N N . GLY A 1 98 ? -3.751 -2.528 20.269 1.00 85.88 98 GLY A N 1
ATOM 763 C CA . GLY A 1 98 ? -2.489 -2.988 19.677 1.00 85.88 98 GLY A CA 1
ATOM 764 C C . GLY A 1 98 ? -2.623 -3.357 18.194 1.00 85.88 98 GLY A C 1
ATOM 765 O O . GLY A 1 98 ? -1.764 -3.016 17.381 1.00 85.88 98 GLY A O 1
ATOM 766 N N . TYR A 1 99 ? -3.737 -3.986 17.811 1.00 84.88 99 TYR A N 1
ATOM 767 C CA . TYR A 1 99 ? -4.031 -4.262 16.406 1.00 84.88 99 TYR A CA 1
ATOM 768 C C . TYR A 1 99 ? -4.162 -2.966 15.581 1.00 84.88 99 TYR A C 1
ATOM 770 O O . TYR A 1 99 ? -3.610 -2.868 14.484 1.00 84.88 99 TYR A O 1
ATOM 778 N N . LEU A 1 100 ? -4.886 -1.962 16.091 1.00 83.50 100 LEU A N 1
ATOM 779 C CA . LEU A 1 100 ? -5.078 -0.672 15.416 1.00 83.50 100 LEU A CA 1
ATOM 780 C C . LEU A 1 100 ? -3.756 0.070 15.184 1.00 83.50 100 LEU A C 1
ATOM 782 O O . LEU A 1 100 ? -3.552 0.642 14.109 1.00 83.50 100 LEU A O 1
ATOM 786 N N . GLU A 1 101 ? -2.859 0.048 16.169 1.00 87.38 101 GLU A N 1
ATOM 787 C CA . GLU A 1 101 ? -1.526 0.644 16.064 1.00 87.38 101 GLU A CA 1
ATOM 788 C C . GLU A 1 101 ? -0.714 -0.024 14.950 1.00 87.38 101 GLU A C 1
ATOM 790 O O . GLU A 1 101 ? -0.233 0.656 14.041 1.00 87.38 101 GLU A O 1
ATOM 795 N N . GLN A 1 102 ? -0.644 -1.358 14.951 1.00 84.88 102 GLN A N 1
ATOM 796 C CA . GLN A 1 102 ? 0.070 -2.124 13.923 1.00 84.88 102 GLN A CA 1
ATOM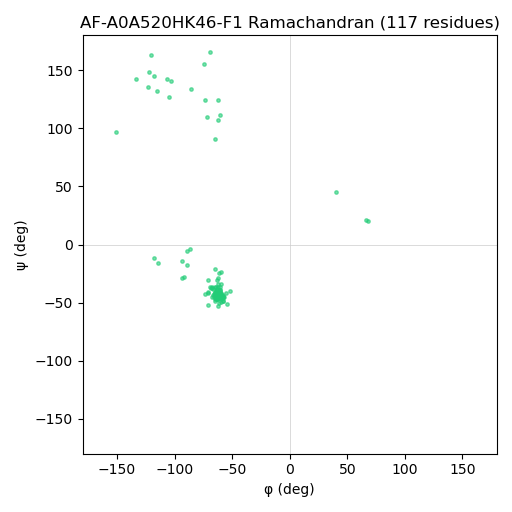 797 C C . GLN A 1 102 ? -0.500 -1.878 12.522 1.00 84.88 102 GLN A C 1
ATOM 799 O O . GLN A 1 102 ? 0.249 -1.647 11.571 1.00 84.88 102 GLN A O 1
ATOM 804 N N . HIS A 1 103 ? -1.827 -1.877 12.386 1.00 85.12 103 HIS A N 1
ATOM 805 C CA . HIS A 1 103 ? -2.502 -1.607 11.116 1.00 85.12 103 HIS A CA 1
ATOM 806 C C . HIS A 1 103 ? -2.177 -0.203 10.585 1.00 85.12 103 HIS A C 1
ATOM 808 O O . HIS A 1 103 ? -1.868 -0.031 9.403 1.00 85.12 103 HIS A O 1
ATOM 814 N N . THR A 1 104 ? -2.155 0.793 11.472 1.00 85.06 104 THR A N 1
ATOM 815 C CA . THR A 1 104 ? -1.814 2.179 11.126 1.00 85.06 104 THR A CA 1
ATOM 816 C C . THR A 1 104 ? -0.364 2.315 10.660 1.00 85.06 104 THR A C 1
ATOM 818 O O . THR A 1 104 ? -0.101 3.020 9.679 1.00 85.06 104 THR A O 1
ATOM 821 N N . GLU A 1 105 ? 0.578 1.634 11.315 1.00 87.81 105 GLU A N 1
ATOM 822 C CA . GLU A 1 105 ? 1.989 1.636 10.910 1.00 87.81 105 GLU A CA 1
ATOM 823 C C . GLU A 1 105 ? 2.198 0.987 9.541 1.00 87.81 105 GLU A C 1
ATOM 825 O O . GLU A 1 105 ? 2.862 1.571 8.679 1.00 87.81 105 GLU A O 1
ATOM 830 N N . ILE A 1 106 ? 1.541 -0.146 9.272 1.00 86.44 106 ILE A N 1
ATOM 831 C CA . ILE A 1 106 ? 1.570 -0.779 7.945 1.00 86.44 106 ILE A CA 1
ATOM 832 C C . ILE A 1 106 ? 1.064 0.204 6.883 1.00 86.44 106 ILE A C 1
ATOM 834 O O . ILE A 1 106 ? 1.709 0.392 5.851 1.00 86.44 106 ILE A O 1
ATOM 838 N N . GLN A 1 107 ? -0.043 0.907 7.140 1.00 84.44 107 GLN A N 1
ATOM 839 C CA . GLN A 1 107 ? -0.539 1.911 6.200 1.00 84.44 107 GLN A CA 1
ATOM 840 C C . GLN A 1 107 ? 0.443 3.070 5.968 1.00 84.44 107 GLN A C 1
ATOM 842 O O . GLN A 1 107 ? 0.525 3.590 4.852 1.00 84.44 107 GLN A O 1
ATOM 847 N N . LYS A 1 108 ? 1.175 3.519 6.997 1.00 86.50 108 LYS A N 1
ATOM 848 C CA . LYS A 1 108 ? 2.198 4.568 6.847 1.00 86.50 108 LYS A CA 1
ATOM 849 C C . LYS A 1 108 ? 3.345 4.092 5.960 1.00 86.50 108 LYS A C 1
ATOM 851 O O . LYS A 1 108 ? 3.681 4.804 5.014 1.00 86.50 108 LYS A O 1
ATOM 856 N N . ILE A 1 109 ? 3.881 2.900 6.222 1.00 84.38 109 ILE A N 1
ATOM 857 C CA . ILE A 1 109 ? 4.975 2.303 5.442 1.00 84.38 109 ILE A CA 1
ATOM 858 C C . ILE A 1 109 ? 4.552 2.116 3.982 1.00 84.38 109 ILE A C 1
ATOM 860 O O . ILE A 1 109 ? 5.274 2.523 3.076 1.00 84.38 109 ILE A O 1
ATOM 864 N N . MET A 1 110 ? 3.345 1.599 3.739 1.00 82.75 110 MET A N 1
ATOM 865 C CA . MET A 1 110 ? 2.801 1.435 2.386 1.00 82.75 110 MET A CA 1
ATOM 866 C C . MET A 1 110 ? 2.728 2.767 1.630 1.00 82.75 110 MET A C 1
ATOM 868 O O . MET A 1 110 ? 3.163 2.860 0.484 1.00 82.75 110 MET A O 1
ATOM 872 N N . ARG A 1 111 ? 2.253 3.840 2.279 1.00 81.44 111 ARG A N 1
ATOM 873 C CA . ARG A 1 111 ? 2.234 5.183 1.673 1.00 81.44 111 ARG A CA 1
ATOM 874 C C . ARG A 1 111 ? 3.636 5.725 1.394 1.00 81.44 111 ARG A C 1
ATOM 876 O O . ARG A 1 111 ? 3.810 6.428 0.403 1.00 81.44 111 ARG A O 1
ATOM 883 N N . GLN A 1 112 ? 4.614 5.450 2.257 1.00 81.38 112 GLN A N 1
ATOM 884 C CA . GLN A 1 112 ? 6.008 5.841 2.027 1.00 81.38 112 GLN A CA 1
ATOM 885 C C . GLN A 1 112 ? 6.605 5.091 0.832 1.00 81.38 112 GLN A C 1
ATOM 887 O O . GLN A 1 112 ? 7.222 5.725 -0.018 1.00 81.38 112 GLN A O 1
ATOM 892 N N . LEU A 1 113 ? 6.356 3.783 0.727 1.00 78.31 113 LEU A N 1
ATOM 893 C CA . LEU A 1 113 ? 6.769 2.961 -0.413 1.00 78.31 113 LEU A CA 1
ATOM 894 C C . LEU A 1 113 ? 6.204 3.494 -1.729 1.00 78.31 113 LEU A C 1
ATOM 896 O O . LEU A 1 113 ? 6.965 3.718 -2.663 1.00 78.31 113 LEU A O 1
ATOM 900 N N . ILE A 1 114 ? 4.901 3.785 -1.777 1.00 76.25 114 ILE A N 1
ATOM 901 C CA . ILE A 1 114 ? 4.271 4.362 -2.973 1.00 76.25 114 ILE A CA 1
ATOM 902 C C . ILE A 1 114 ? 4.953 5.685 -3.353 1.00 76.25 114 ILE A C 1
ATOM 904 O O . ILE A 1 114 ? 5.307 5.871 -4.512 1.00 76.25 114 ILE A O 1
ATOM 908 N N . ARG A 1 115 ? 5.221 6.578 -2.385 1.00 73.50 115 ARG A N 1
ATOM 909 C CA . ARG A 1 115 ? 5.909 7.856 -2.657 1.00 73.50 115 ARG A CA 1
ATOM 910 C C . ARG A 1 115 ? 7.320 7.673 -3.209 1.00 73.50 115 ARG A C 1
ATOM 912 O O . ARG A 1 115 ? 7.676 8.401 -4.124 1.00 73.50 115 ARG A O 1
ATOM 919 N N . LEU A 1 116 ? 8.095 6.728 -2.671 1.00 69.19 116 LEU A N 1
ATOM 920 C CA . LEU A 1 116 ? 9.446 6.405 -3.153 1.00 69.19 116 LEU A CA 1
ATOM 921 C C . LEU A 1 116 ? 9.450 5.824 -4.573 1.00 69.19 116 LEU A C 1
ATOM 923 O O . LEU A 1 116 ? 10.486 5.825 -5.224 1.00 69.19 116 LEU A O 1
ATOM 927 N N . MET A 1 117 ? 8.318 5.289 -5.031 1.00 66.62 117 MET A N 1
ATOM 928 C CA . MET A 1 117 ? 8.172 4.734 -6.375 1.00 66.62 117 MET A CA 1
ATOM 929 C C . MET A 1 117 ? 7.631 5.744 -7.390 1.00 66.62 117 MET A C 1
ATOM 931 O O . MET A 1 117 ? 7.894 5.605 -8.582 1.00 66.62 117 MET A O 1
ATOM 935 N N . THR A 1 118 ? 6.834 6.718 -6.941 1.00 60.34 118 THR A N 1
ATOM 936 C CA . THR A 1 118 ? 6.238 7.757 -7.799 1.00 60.34 118 THR A CA 1
ATOM 937 C C . THR A 1 118 ? 7.061 9.045 -7.881 1.00 60.34 118 THR A C 1
ATOM 939 O O . THR A 1 118 ? 6.747 9.892 -8.715 1.00 60.34 118 THR A O 1
ATOM 942 N N . GLY A 1 119 ? 8.042 9.228 -6.991 1.00 48.31 119 GLY A N 1
ATOM 943 C CA . GLY A 1 119 ? 8.966 10.370 -6.955 1.00 48.31 119 GLY A CA 1
ATOM 944 C C . GLY A 1 119 ? 10.370 9.974 -7.381 1.00 48.31 119 GLY A C 1
ATOM 945 O O . GLY A 1 119 ? 11.039 10.833 -7.991 1.00 48.31 119 GLY A O 1
#

Secondary structure (DSSP, 8-state):
----------HHHHHHHHHHHHHTTS-HHHHHHHHHHSSS------HHHHHHHHHHHHHHHHHHHHHHHHHHHHHHHHHHTT-S-HHHHHHHHHHHHHHHHHHHHHHHHHHHHHHHHH-

Mean predicted aligned error: 11.42 Å